Protein AF-A0A8S3JSH8-F1 (afdb_monomer_lite)

Foldseek 3Di:
DDPVPDDCVNPPVSPPPPPDPPPDPPDDDPQPDPPPCPSPPRDPPCVVPPDDDQDDDPPDDPQRVQVSVVHDPCPPPPDDPVPDPDDDDDDDPDDPVVVVVVPPDPDPDDPVVVPPD

Structure (mmCIF, N/CA/C/O backbone):
data_AF-A0A8S3JSH8-F1
#
_entry.id   AF-A0A8S3JSH8-F1
#
loop_
_atom_site.group_PDB
_atom_site.id
_atom_site.type_symbol
_atom_site.label_atom_id
_atom_site.label_alt_id
_atom_site.label_comp_id
_atom_site.label_asym_id
_atom_site.label_entity_id
_atom_site.label_seq_id
_atom_site.pdbx_PDB_ins_code
_atom_site.Cartn_x
_atom_site.Cartn_y
_atom_site.Cartn_z
_atom_site.occupancy
_atom_site.B_iso_or_equiv
_atom_site.auth_seq_id
_atom_site.auth_comp_id
_atom_site.auth_asym_id
_atom_site.auth_atom_id
_atom_site.pdbx_PDB_model_num
ATOM 1 N N . MET A 1 1 ? -57.786 31.743 30.524 1.00 48.78 1 MET A N 1
ATOM 2 C CA . MET A 1 1 ? -57.455 30.405 31.061 1.00 48.78 1 MET A CA 1
ATOM 3 C C . MET A 1 1 ? -56.139 30.516 31.815 1.00 48.78 1 MET A C 1
ATOM 5 O O . MET A 1 1 ? -55.139 30.847 31.194 1.00 48.78 1 MET A O 1
ATOM 9 N N . SER A 1 2 ? -56.147 30.373 33.142 1.00 53.53 2 SER A N 1
ATOM 10 C CA . SER A 1 2 ? -54.948 30.541 33.972 1.00 53.53 2 SER A CA 1
ATOM 11 C C . SER A 1 2 ? -54.160 29.232 34.059 1.00 53.53 2 SER A C 1
ATOM 13 O O . SER A 1 2 ? -54.701 28.182 34.389 1.00 53.53 2 SER A O 1
ATOM 15 N N . TYR A 1 3 ? -52.864 29.295 33.760 1.00 59.28 3 TYR A N 1
ATOM 16 C CA . TYR A 1 3 ? -51.952 28.145 33.798 1.00 59.28 3 TYR A CA 1
ATOM 17 C C . TYR A 1 3 ? -51.540 27.747 35.229 1.00 59.28 3 TYR A C 1
ATOM 19 O O . TYR A 1 3 ? -50.941 26.702 35.430 1.00 59.28 3 TYR A O 1
ATOM 27 N N . LEU A 1 4 ? -51.905 28.549 36.237 1.00 60.31 4 LEU A N 1
ATOM 28 C CA . LEU A 1 4 ? -51.461 28.403 37.630 1.00 60.31 4 LEU A CA 1
ATOM 29 C C . LEU A 1 4 ? -52.142 27.277 38.435 1.00 60.31 4 LEU A C 1
ATOM 31 O O . LEU A 1 4 ? -51.805 27.086 39.599 1.00 60.31 4 LEU A O 1
ATOM 35 N N . ARG A 1 5 ? -53.111 26.547 37.869 1.00 61.47 5 ARG A N 1
ATOM 36 C CA . ARG A 1 5 ? -53.793 25.424 38.550 1.00 61.47 5 ARG A CA 1
ATOM 37 C C . ARG A 1 5 ? -53.714 24.107 37.780 1.00 61.47 5 ARG A C 1
ATOM 39 O O . ARG A 1 5 ? -54.634 23.303 37.876 1.00 61.47 5 ARG A O 1
ATOM 46 N N . ARG A 1 6 ? -52.674 23.896 36.977 1.00 61.28 6 ARG A N 1
ATOM 47 C CA . ARG A 1 6 ? -52.460 22.582 36.360 1.00 61.28 6 ARG A CA 1
ATOM 48 C C . ARG A 1 6 ? -51.654 21.733 37.322 1.00 61.28 6 ARG A C 1
ATOM 50 O O . ARG A 1 6 ? -50.597 22.168 37.780 1.00 61.28 6 ARG A O 1
ATOM 57 N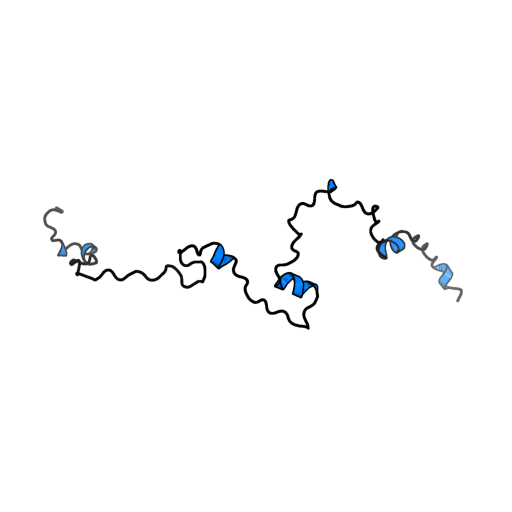 N . LYS A 1 7 ? -52.174 20.561 37.675 1.00 67.12 7 LYS A N 1
ATOM 58 C CA . LYS A 1 7 ? -51.358 19.566 38.363 1.00 67.12 7 LYS A CA 1
ATOM 59 C C . LYS A 1 7 ? -50.409 18.952 37.331 1.00 67.12 7 LYS A C 1
ATOM 61 O O . LYS A 1 7 ? -50.772 18.882 36.158 1.00 67.12 7 LYS A O 1
ATOM 66 N N . PRO A 1 8 ? -49.211 18.501 37.727 1.00 64.00 8 PRO A N 1
ATOM 67 C CA . PRO A 1 8 ? -48.273 17.865 36.800 1.00 64.00 8 PRO A CA 1
ATOM 68 C C . PRO A 1 8 ? -48.860 16.619 36.110 1.00 64.00 8 PRO A C 1
ATOM 70 O O . PRO A 1 8 ? -48.404 16.250 35.035 1.00 64.00 8 PRO A O 1
ATOM 73 N N . GLU A 1 9 ? -49.907 16.005 36.676 1.00 63.19 9 GLU A N 1
ATOM 74 C CA . GLU A 1 9 ? -50.654 14.912 36.038 1.00 63.19 9 GLU A CA 1
ATOM 75 C C . GLU A 1 9 ? -51.532 15.355 34.847 1.00 63.19 9 GLU A C 1
ATOM 77 O O . GLU A 1 9 ? -51.828 14.540 33.974 1.00 63.19 9 GLU A O 1
ATOM 82 N N . ASP A 1 10 ? -51.939 16.630 34.788 1.00 66.12 10 ASP A N 1
ATOM 83 C CA . ASP A 1 10 ? -52.793 17.187 33.722 1.00 66.12 10 ASP A CA 1
ATOM 84 C C . ASP A 1 10 ? -51.992 17.531 32.452 1.00 66.12 10 ASP A C 1
ATOM 86 O O . ASP A 1 10 ? -52.548 17.845 31.394 1.00 66.12 10 ASP A O 1
ATOM 90 N N . GLU A 1 11 ? -50.664 17.500 32.546 1.00 67.75 11 GLU A N 1
ATOM 91 C CA . GLU A 1 11 ? -49.758 17.745 31.439 1.00 67.75 11 GLU A CA 1
ATOM 92 C C . GLU A 1 11 ? -49.408 16.419 30.767 1.00 67.75 11 GLU A C 1
ATOM 94 O O . GLU A 1 11 ? -48.477 15.718 31.145 1.00 67.75 11 GLU A O 1
ATOM 99 N N . VAL A 1 12 ? -50.166 16.085 29.719 1.00 59.97 12 VAL A N 1
ATOM 100 C CA . VAL A 1 12 ? -50.016 14.851 28.919 1.00 59.97 12 VAL A CA 1
ATOM 101 C C . VAL A 1 12 ? -48.578 14.649 28.411 1.00 59.97 12 VAL A C 1
ATOM 103 O O . VAL A 1 12 ? -48.128 13.521 28.228 1.00 59.97 12 VAL A O 1
ATOM 106 N N . TRP A 1 13 ? -47.818 15.735 28.240 1.00 63.44 13 TRP A N 1
ATOM 107 C CA . TRP A 1 13 ? -46.412 15.693 27.837 1.00 63.44 13 TRP A CA 1
ATOM 108 C C . TRP A 1 13 ? -45.459 15.219 28.953 1.00 63.44 13 TRP A C 1
ATOM 110 O O . TRP A 1 13 ? -44.357 14.761 28.654 1.00 63.44 13 TRP A O 1
ATOM 120 N N . TYR A 1 14 ? -45.881 15.265 30.221 1.00 56.59 14 TYR A N 1
ATOM 121 C CA . TYR A 1 14 ? -45.099 14.845 31.391 1.00 56.59 14 TYR A CA 1
ATOM 122 C C . TYR A 1 14 ? -45.175 13.330 31.668 1.00 56.59 14 TYR A C 1
ATOM 124 O O . TYR A 1 14 ? -44.422 12.806 32.487 1.00 56.59 14 TYR A O 1
ATOM 132 N N . ILE A 1 15 ? -46.036 12.593 30.954 1.00 58.47 15 ILE A N 1
ATOM 133 C CA . ILE A 1 15 ? -46.301 11.160 31.192 1.00 58.47 15 ILE A CA 1
ATOM 134 C C . ILE A 1 15 ? -45.115 10.259 30.779 1.00 58.47 15 ILE A C 1
ATOM 136 O O . ILE A 1 15 ? -45.011 9.119 31.228 1.00 58.47 15 ILE A O 1
ATOM 140 N N . HIS A 1 16 ? -44.165 10.761 29.983 1.00 62.56 16 HIS A N 1
ATOM 141 C CA . HIS A 1 16 ? -43.030 9.964 29.494 1.00 62.56 16 HIS A CA 1
ATOM 142 C C . HIS A 1 16 ? -41.709 10.201 30.232 1.00 62.56 16 HIS A C 1
ATOM 144 O O . HIS A 1 16 ? -40.739 9.480 29.987 1.00 62.56 16 HIS A O 1
ATOM 150 N N . ALA A 1 17 ? -41.645 11.175 31.142 1.00 63.28 17 ALA A N 1
ATOM 151 C CA . ALA A 1 17 ? -40.453 11.369 31.951 1.00 63.28 17 ALA A CA 1
ATOM 152 C C . ALA A 1 17 ? -40.427 10.298 33.056 1.00 63.28 17 ALA A C 1
ATOM 154 O O . ALA A 1 17 ? -41.375 10.203 33.834 1.00 63.28 17 ALA A O 1
ATOM 155 N N . PRO A 1 18 ? -39.380 9.464 33.172 1.00 64.00 18 PRO A N 1
ATOM 156 C CA . PRO A 1 18 ? -39.298 8.511 34.269 1.00 64.00 18 PRO A CA 1
ATOM 157 C C . PRO A 1 18 ? -39.214 9.271 35.603 1.00 64.00 18 PRO A C 1
ATOM 159 O O . PRO A 1 18 ? -38.169 9.814 35.954 1.00 64.00 18 PRO A O 1
ATOM 162 N N . LEU A 1 19 ? -40.317 9.283 36.364 1.00 64.62 19 LEU A N 1
ATOM 163 C CA . LEU A 1 19 ? -40.457 9.994 37.649 1.00 64.62 19 LEU A CA 1
ATOM 164 C C . LEU A 1 19 ? -39.453 9.545 38.727 1.00 64.62 19 LEU A C 1
ATOM 166 O O . LEU A 1 19 ? -39.287 10.215 39.743 1.00 64.62 19 LEU A O 1
ATOM 170 N N . LYS A 1 20 ? -38.792 8.400 38.541 1.00 66.69 20 LYS A N 1
ATOM 171 C CA . LYS A 1 20 ? -37.815 7.859 39.484 1.00 66.69 20 LYS A CA 1
ATOM 172 C C . LYS A 1 20 ? -36.523 7.541 38.747 1.00 66.69 20 LYS A C 1
ATOM 174 O O . LYS A 1 20 ? -36.494 6.658 37.888 1.00 66.69 20 LYS A O 1
ATOM 179 N N . LYS A 1 21 ? -35.433 8.201 39.146 1.00 60.81 21 LYS A N 1
ATOM 180 C CA . LYS A 1 21 ? -34.076 7.702 38.902 1.00 60.81 21 LYS A CA 1
ATOM 181 C 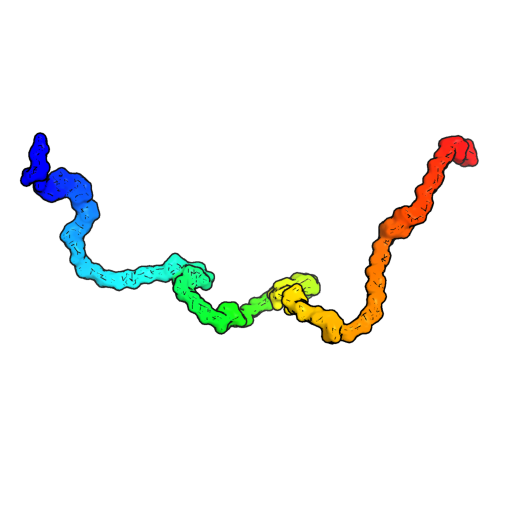C . LYS A 1 21 ? -33.911 6.453 39.766 1.00 60.81 21 LYS A C 1
ATOM 183 O O . LYS A 1 21 ? -33.468 6.535 40.905 1.00 60.81 21 LYS A O 1
ATOM 188 N N . GLY A 1 22 ? -34.385 5.309 39.274 1.00 61.56 22 GLY A N 1
ATOM 189 C CA . GLY A 1 22 ? -34.035 4.030 39.879 1.00 61.56 22 GLY A CA 1
ATOM 190 C C . GLY A 1 22 ? -32.515 3.944 39.938 1.00 61.56 22 GLY A C 1
ATOM 191 O O . GLY A 1 22 ? -31.856 4.376 38.991 1.00 61.56 22 GLY A O 1
ATOM 192 N N . ASN A 1 23 ? -31.979 3.432 41.045 1.00 63.75 23 ASN A N 1
ATOM 193 C CA . ASN A 1 23 ? -30.575 3.062 41.195 1.00 63.75 23 ASN A CA 1
ATOM 194 C C . ASN A 1 23 ? -30.259 1.927 40.205 1.00 63.75 23 ASN A C 1
ATOM 196 O O . ASN A 1 23 ? -30.194 0.758 40.569 1.00 63.75 23 ASN A O 1
ATOM 200 N N . ARG A 1 24 ? -30.240 2.255 38.913 1.00 64.56 24 ARG A N 1
ATOM 201 C CA . ARG A 1 24 ? -29.818 1.364 37.847 1.00 64.56 24 ARG A CA 1
ATOM 202 C C . ARG A 1 24 ? -28.311 1.453 37.854 1.00 64.56 24 ARG A C 1
ATOM 204 O O . ARG A 1 24 ? -27.766 2.536 37.640 1.00 64.56 24 ARG A O 1
ATOM 211 N N . GLU A 1 25 ? -27.673 0.329 38.144 1.00 72.38 25 GLU A N 1
ATOM 212 C CA . GLU A 1 25 ? -26.236 0.196 37.965 1.00 72.38 25 GLU A CA 1
ATOM 213 C C . GLU A 1 25 ? -25.876 0.702 36.567 1.00 72.38 25 GLU A C 1
ATOM 215 O O . GLU A 1 25 ? -26.602 0.457 35.597 1.00 72.38 25 GLU A O 1
ATOM 220 N N . LEU A 1 26 ? -24.804 1.490 36.488 1.00 69.19 26 LEU A N 1
ATOM 221 C CA . LEU A 1 26 ? -24.299 2.018 35.231 1.00 69.19 26 LEU A CA 1
ATOM 222 C C . LEU A 1 26 ? -23.859 0.832 34.375 1.00 69.19 26 LEU A C 1
ATOM 224 O O . LEU A 1 26 ? -22.739 0.345 34.496 1.00 69.19 26 LEU A O 1
ATOM 228 N N . VAL A 1 27 ? -24.767 0.345 33.532 1.00 75.06 27 VAL A N 1
ATOM 229 C CA . VAL A 1 27 ? -24.451 -0.671 32.536 1.00 75.06 27 VAL A CA 1
ATOM 230 C C . VAL A 1 27 ? -23.439 -0.039 31.593 1.00 75.06 27 VAL A C 1
ATOM 232 O O . VAL A 1 27 ? -23.739 0.951 30.923 1.00 75.06 27 VAL A O 1
ATOM 235 N N . THR A 1 28 ? -22.221 -0.579 31.580 1.00 76.69 28 THR A N 1
ATOM 236 C CA . THR A 1 28 ? -21.192 -0.171 30.627 1.00 76.69 28 THR A CA 1
ATOM 237 C C . THR A 1 28 ? -21.763 -0.317 29.223 1.00 76.69 28 THR A C 1
ATOM 239 O O . THR A 1 28 ? -22.234 -1.392 28.848 1.00 76.69 28 THR A O 1
ATOM 242 N N . ALA A 1 29 ? -21.781 0.782 28.467 1.00 73.00 29 ALA A N 1
ATOM 243 C CA . ALA A 1 29 ? -22.269 0.756 27.099 1.00 73.00 29 ALA A CA 1
ATOM 244 C C . ALA A 1 29 ? -21.426 -0.237 26.278 1.00 73.00 29 ALA A C 1
ATOM 246 O O . ALA A 1 29 ? -20.204 -0.289 26.464 1.00 73.00 29 ALA A O 1
ATOM 247 N N . PRO A 1 30 ? -22.046 -1.032 25.387 1.00 74.69 30 PRO A N 1
ATOM 248 C CA . PRO A 1 30 ? -21.289 -1.882 24.484 1.00 74.69 30 PRO A CA 1
ATOM 249 C C . PRO A 1 30 ? -20.361 -1.025 23.608 1.00 74.69 30 PRO A C 1
ATOM 251 O O . PRO A 1 30 ? -20.636 0.162 23.396 1.00 74.69 30 PRO A O 1
ATOM 254 N N . PRO A 1 31 ? -19.267 -1.607 23.087 1.00 72.50 31 PRO A N 1
ATOM 255 C CA . PRO A 1 31 ? -18.378 -0.901 22.178 1.00 72.50 31 PRO A CA 1
ATOM 256 C C . PRO A 1 31 ? -19.167 -0.327 20.991 1.00 72.50 31 PRO A C 1
ATOM 258 O O . PRO A 1 31 ? -20.110 -0.965 20.514 1.00 72.50 31 PRO A O 1
ATOM 261 N N . PRO A 1 32 ? -18.786 0.864 20.495 1.00 76.25 32 PRO A N 1
ATOM 262 C CA . PRO A 1 32 ? -19.547 1.584 19.476 1.00 76.25 32 PRO A CA 1
ATOM 263 C C . PRO A 1 32 ? -19.654 0.813 18.154 1.00 76.25 32 PRO A C 1
ATOM 265 O O . PRO A 1 32 ? -20.581 1.056 17.384 1.00 76.25 32 PRO A O 1
ATOM 268 N N . SER A 1 33 ? -18.743 -0.131 17.887 1.00 80.56 33 SER A N 1
ATOM 269 C CA . SER A 1 33 ? -18.882 -1.072 16.777 1.00 80.56 33 SER A CA 1
ATOM 270 C C . SER A 1 33 ? -18.241 -2.434 17.072 1.00 80.56 33 SER A C 1
ATOM 272 O O . SER A 1 33 ? -17.298 -2.547 17.854 1.00 80.56 33 SER A O 1
ATOM 274 N N . GLN A 1 34 ? -18.767 -3.475 16.418 1.00 80.31 34 GLN A N 1
ATOM 275 C CA . GLN A 1 34 ? -18.169 -4.817 16.346 1.00 80.31 34 GLN A CA 1
ATOM 276 C C . GLN A 1 34 ? -17.251 -4.981 15.123 1.00 80.31 34 GLN A C 1
ATOM 278 O O . GLN A 1 34 ? -16.707 -6.061 14.901 1.00 80.31 34 GLN A O 1
ATOM 283 N N . ILE A 1 35 ? -17.108 -3.935 14.302 1.00 72.62 35 ILE A N 1
ATOM 284 C CA . ILE A 1 35 ? -16.242 -3.960 13.126 1.00 72.62 35 ILE A CA 1
ATOM 285 C C . ILE A 1 35 ? -14.799 -3.871 13.638 1.00 72.62 35 ILE A C 1
ATOM 287 O O . ILE A 1 35 ? -14.476 -2.913 14.350 1.00 72.62 35 ILE A O 1
ATOM 291 N N . PRO A 1 36 ? -13.927 -4.841 13.302 1.00 66.88 36 PRO A N 1
ATOM 292 C CA . PRO A 1 36 ? -12.513 -4.749 13.640 1.00 66.88 36 PRO A CA 1
ATOM 293 C C . PRO A 1 36 ? -11.959 -3.392 13.185 1.00 66.88 36 PRO A C 1
ATOM 295 O O . PRO A 1 36 ? -12.268 -2.959 12.074 1.00 66.88 36 PRO A O 1
ATOM 298 N N . TYR A 1 37 ? -11.158 -2.732 14.024 1.00 66.69 37 TYR A N 1
ATOM 299 C CA . TYR A 1 37 ? -10.519 -1.434 13.743 1.00 66.69 37 TYR A CA 1
ATOM 300 C C . TYR A 1 37 ? -11.442 -0.193 13.739 1.00 66.69 37 TYR A C 1
ATOM 302 O O . TYR A 1 37 ? -10.974 0.906 13.451 1.00 66.69 37 TYR A O 1
ATOM 310 N N . LEU A 1 38 ? -12.737 -0.326 14.062 1.00 67.88 38 LEU A N 1
ATOM 311 C CA . LEU A 1 38 ? -13.703 0.793 14.094 1.00 67.88 38 LEU A CA 1
ATOM 312 C C . LEU A 1 38 ? -14.388 0.948 15.467 1.00 67.88 38 LEU A C 1
ATOM 314 O O . LEU A 1 38 ? -15.414 1.612 15.611 1.00 67.88 38 LEU A O 1
ATOM 318 N N . ASN A 1 39 ? -13.869 0.294 16.500 1.00 68.19 39 ASN A N 1
ATOM 319 C CA . ASN A 1 39 ? -14.441 0.242 17.850 1.00 68.19 39 ASN A CA 1
ATOM 320 C C . ASN A 1 39 ? -14.070 1.454 18.732 1.00 68.19 39 ASN A C 1
ATOM 322 O O . ASN A 1 39 ? -14.362 1.445 19.925 1.00 68.19 39 ASN A O 1
ATOM 326 N N . GLY A 1 40 ? -13.463 2.507 18.172 1.00 62.72 40 GLY A N 1
ATOM 327 C CA . GLY A 1 40 ? -13.144 3.751 18.891 1.00 62.72 40 GLY A CA 1
ATOM 328 C C . GLY A 1 40 ? -11.967 3.648 19.870 1.00 62.72 40 GLY A C 1
ATOM 329 O O . GLY A 1 40 ? -11.571 4.654 20.452 1.00 62.72 40 GLY A O 1
ATOM 330 N N . VAL A 1 41 ? -11.387 2.457 20.015 1.00 67.12 41 VAL A N 1
ATOM 331 C CA . VAL A 1 41 ? -10.059 2.246 20.586 1.00 67.12 41 VAL A CA 1
ATOM 332 C C . VAL A 1 41 ? -9.124 2.230 19.388 1.00 67.12 41 VAL A C 1
ATOM 334 O O . VAL A 1 41 ? -9.193 1.317 18.571 1.00 67.12 41 VAL A O 1
ATOM 337 N N . PHE A 1 42 ? -8.341 3.290 19.207 1.00 60.56 42 PHE A N 1
ATOM 338 C CA . PHE A 1 42 ? -7.298 3.277 18.189 1.00 60.56 42 PHE A CA 1
ATOM 339 C C . PHE A 1 42 ? -6.310 2.180 18.581 1.00 60.56 42 PHE A C 1
ATOM 341 O O . PHE A 1 42 ? -5.639 2.299 19.603 1.00 60.56 42 PHE A O 1
ATOM 348 N N . ASP A 1 43 ? -6.295 1.087 17.822 1.00 63.97 43 ASP A N 1
ATOM 349 C CA . ASP A 1 43 ? -5.279 0.055 17.972 1.00 63.97 43 ASP A CA 1
ATOM 350 C C . ASP A 1 43 ? -3.903 0.699 17.754 1.00 63.97 43 ASP A C 1
ATOM 352 O O . ASP A 1 43 ? -3.725 1.489 16.823 1.00 63.97 43 ASP A O 1
ATOM 356 N N . ASP A 1 44 ? -2.933 0.371 18.609 1.00 72.56 44 ASP A N 1
ATOM 357 C CA . ASP A 1 44 ? -1.565 0.866 18.462 1.00 72.56 44 ASP A CA 1
ATOM 358 C C . ASP A 1 44 ? -1.031 0.560 17.049 1.00 72.56 44 ASP A C 1
ATOM 360 O O . ASP A 1 44 ? -1.298 -0.506 16.486 1.00 72.56 44 ASP A O 1
ATOM 364 N N . GLU A 1 45 ? -0.212 1.455 16.485 1.00 68.44 45 GLU A N 1
ATOM 365 C CA . GLU A 1 45 ? 0.436 1.291 15.167 1.00 68.44 45 GLU A CA 1
ATOM 366 C C . GLU A 1 45 ? 1.119 -0.084 15.011 1.00 68.44 45 GLU A C 1
ATOM 368 O O . GLU A 1 45 ? 1.156 -0.670 13.927 1.00 68.44 45 GLU A O 1
ATOM 373 N N . ALA A 1 46 ? 1.626 -0.645 16.112 1.00 70.38 46 ALA A N 1
ATOM 374 C CA . ALA A 1 46 ? 2.230 -1.974 16.156 1.00 70.38 46 ALA A CA 1
ATOM 375 C C . ALA A 1 46 ? 1.235 -3.113 15.859 1.00 70.38 46 ALA A C 1
ATOM 377 O O . ALA A 1 46 ? 1.625 -4.132 15.291 1.00 70.38 46 ALA A O 1
ATOM 378 N N . THR A 1 47 ? -0.036 -2.949 16.223 1.00 71.56 47 THR A N 1
ATOM 379 C CA . THR A 1 47 ? -1.125 -3.909 15.992 1.00 71.56 47 THR A CA 1
ATOM 380 C C . THR A 1 47 ? -1.631 -3.834 14.551 1.00 71.56 47 THR A C 1
ATOM 382 O O . THR A 1 47 ? -1.911 -4.864 13.935 1.00 71.56 47 THR A O 1
ATOM 385 N N . ILE A 1 48 ? -1.689 -2.628 13.979 1.00 68.62 48 ILE A N 1
ATOM 386 C CA . ILE A 1 48 ? -2.115 -2.397 12.588 1.00 68.62 48 ILE A CA 1
ATOM 387 C C . ILE A 1 48 ? -1.094 -2.975 11.600 1.00 68.62 48 ILE A C 1
ATOM 389 O O . ILE A 1 48 ? -1.470 -3.617 10.618 1.00 68.62 48 ILE A O 1
ATOM 393 N N . ASN A 1 49 ? 0.197 -2.800 11.888 1.00 70.38 49 ASN A N 1
ATOM 394 C CA . ASN A 1 49 ? 1.293 -3.238 11.023 1.00 70.38 49 ASN A CA 1
ATOM 395 C C . ASN A 1 49 ? 1.694 -4.711 11.217 1.00 70.38 49 ASN A C 1
ATOM 397 O O . ASN A 1 49 ? 2.729 -5.139 10.699 1.00 70.38 49 ASN A O 1
ATOM 401 N N . GLN A 1 50 ? 0.909 -5.511 11.950 1.00 75.75 50 GLN A N 1
ATOM 402 C CA . GLN A 1 50 ? 1.234 -6.926 12.110 1.00 75.75 50 GLN A CA 1
ATOM 403 C C . GLN A 1 50 ? 1.147 -7.665 10.767 1.00 75.75 50 GLN A C 1
ATOM 405 O O . GLN A 1 50 ? 0.140 -7.550 10.057 1.00 75.75 50 GLN A O 1
ATOM 410 N N . PRO A 1 51 ? 2.173 -8.460 10.411 1.00 69.19 51 PRO A N 1
ATOM 411 C CA . PRO A 1 51 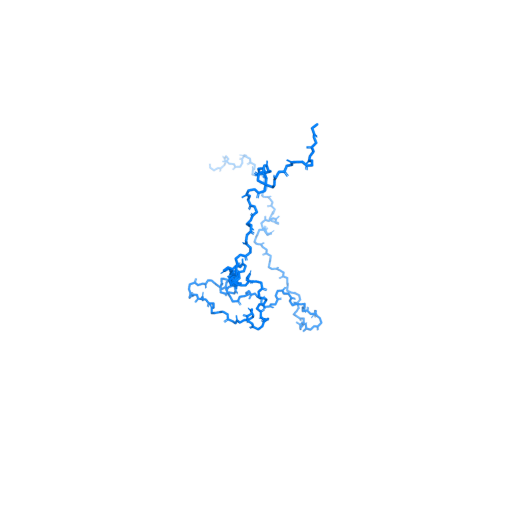? 2.170 -9.216 9.171 1.00 69.19 51 PRO A CA 1
ATOM 412 C C . PRO A 1 51 ? 1.047 -10.255 9.209 1.00 69.19 51 PRO A C 1
ATOM 414 O O . PRO A 1 51 ? 1.103 -11.240 9.945 1.00 69.19 51 PRO A O 1
ATOM 417 N N . LYS A 1 52 ? 0.006 -10.036 8.402 1.00 74.69 52 LYS A N 1
ATOM 418 C CA . LYS A 1 52 ? -1.068 -11.014 8.208 1.00 74.69 52 LYS A CA 1
ATOM 419 C C . LYS A 1 52 ? -0.597 -12.094 7.233 1.00 74.69 52 LYS A C 1
ATOM 421 O O . LYS A 1 52 ? 0.014 -11.759 6.216 1.00 74.69 52 LYS A O 1
ATOM 426 N N . PRO A 1 53 ? -0.886 -13.380 7.494 1.00 80.56 53 PRO A N 1
ATOM 427 C CA . PRO A 1 53 ? -0.543 -14.441 6.561 1.00 80.56 53 PRO A CA 1
ATOM 428 C C . PRO A 1 53 ? -1.312 -14.238 5.251 1.00 80.56 53 PRO A C 1
ATOM 430 O O . PRO A 1 53 ? -2.542 -14.275 5.208 1.00 80.56 53 PRO A O 1
ATOM 433 N N . VAL A 1 54 ? -0.569 -14.003 4.174 1.00 82.69 54 VAL A N 1
ATOM 434 C CA . VAL A 1 54 ? -1.108 -13.865 2.824 1.00 82.69 54 VAL A CA 1
ATOM 435 C C . VAL A 1 54 ? -1.124 -15.241 2.164 1.00 82.69 54 VAL A C 1
ATOM 437 O O . VAL A 1 54 ? -0.081 -15.868 1.990 1.00 82.69 54 VAL A O 1
ATOM 440 N N . TYR A 1 55 ? -2.301 -15.706 1.748 1.00 88.31 55 TYR A N 1
ATOM 441 C CA . TYR A 1 55 ? -2.435 -16.977 1.032 1.00 88.31 55 TYR A CA 1
ATOM 442 C C . TYR A 1 55 ? -2.089 -16.822 -0.454 1.00 88.31 55 TYR A C 1
ATOM 444 O O . TYR A 1 55 ? -2.915 -16.420 -1.285 1.00 88.31 55 TYR A O 1
ATOM 452 N N . VAL A 1 56 ? -0.855 -17.182 -0.792 1.00 89.12 56 VAL A N 1
ATOM 453 C CA . VAL A 1 56 ? -0.364 -17.295 -2.167 1.00 89.12 56 VAL A CA 1
ATOM 454 C C . VAL A 1 56 ? -0.535 -18.736 -2.648 1.00 89.12 56 VAL A C 1
ATOM 456 O O . VAL A 1 56 ? -0.154 -19.673 -1.953 1.00 89.12 56 VAL A O 1
ATOM 459 N N . ARG A 1 57 ? -1.126 -18.915 -3.831 1.00 93.44 57 ARG A N 1
ATOM 460 C CA . ARG A 1 57 ? -1.295 -20.224 -4.478 1.00 93.44 57 ARG A CA 1
ATOM 461 C C . ARG A 1 57 ? -0.253 -20.397 -5.577 1.00 93.44 57 ARG A C 1
ATOM 463 O O . ARG A 1 57 ? 0.175 -19.422 -6.186 1.00 93.44 57 ARG A O 1
ATOM 470 N N . GLU A 1 58 ? 0.094 -21.641 -5.888 1.00 92.44 58 GLU A N 1
ATOM 471 C CA . GLU A 1 58 ? 1.009 -21.961 -6.996 1.00 92.44 58 GLU A CA 1
ATOM 472 C C . GLU A 1 58 ? 0.432 -21.568 -8.364 1.00 92.44 58 GLU A C 1
ATOM 474 O O . GLU A 1 58 ? 1.167 -21.184 -9.267 1.00 92.44 58 GLU A O 1
ATOM 479 N N . THR A 1 59 ? -0.897 -21.576 -8.495 1.00 96.56 59 THR A N 1
ATOM 480 C CA . THR A 1 59 ? -1.616 -21.134 -9.698 1.00 96.56 59 THR A CA 1
ATOM 481 C C . THR A 1 59 ? -1.645 -19.613 -9.872 1.00 96.56 59 THR A C 1
ATOM 483 O O . THR A 1 59 ? -2.191 -19.125 -10.860 1.00 96.56 59 THR A O 1
ATOM 486 N N . ASP A 1 60 ? -1.146 -18.841 -8.902 1.00 93.31 60 ASP A N 1
ATOM 487 C CA . ASP A 1 60 ? -1.147 -17.385 -9.001 1.00 93.31 60 ASP A CA 1
ATOM 488 C C . ASP A 1 60 ? -0.129 -16.927 -10.051 1.00 93.31 60 ASP A C 1
ATOM 490 O O . ASP A 1 60 ? 1.062 -17.266 -10.005 1.00 93.31 60 ASP A O 1
ATOM 494 N N . SER A 1 61 ? -0.587 -16.069 -10.961 1.00 93.94 61 SER A N 1
ATOM 495 C CA . SER A 1 61 ? 0.309 -15.357 -11.867 1.00 93.94 61 SER A CA 1
ATOM 496 C C . SER A 1 61 ? 1.277 -14.464 -11.085 1.00 93.94 61 SER A C 1
ATOM 498 O O . SER A 1 61 ? 0.995 -14.045 -9.958 1.00 93.94 61 SER A O 1
ATOM 500 N N . ASP A 1 62 ? 2.417 -14.125 -11.694 1.00 90.12 62 ASP A N 1
ATOM 501 C CA . ASP A 1 62 ? 3.422 -13.251 -11.070 1.00 90.12 62 ASP A CA 1
ATOM 502 C C . ASP A 1 62 ? 2.830 -11.919 -10.599 1.00 90.12 62 ASP A C 1
ATOM 504 O O . ASP A 1 62 ? 3.202 -11.397 -9.546 1.00 90.12 62 ASP A O 1
ATOM 508 N N . TYR A 1 63 ? 1.873 -11.390 -11.361 1.00 88.19 63 TYR A N 1
ATOM 509 C CA . TYR A 1 63 ? 1.137 -10.185 -11.006 1.00 88.19 63 TYR A CA 1
ATOM 510 C C . TYR A 1 63 ? 0.303 -10.376 -9.731 1.00 88.19 63 TYR A C 1
ATOM 512 O O . TYR A 1 63 ? 0.453 -9.608 -8.781 1.00 88.19 63 TYR A O 1
ATOM 520 N N . ILE A 1 64 ? -0.519 -11.431 -9.667 1.00 90.69 64 ILE A N 1
ATOM 521 C CA . ILE A 1 64 ? -1.387 -11.712 -8.512 1.00 90.69 64 ILE A CA 1
ATOM 522 C C . ILE A 1 64 ? -0.553 -11.936 -7.251 1.00 90.69 64 ILE A C 1
ATOM 524 O O . ILE A 1 64 ? -0.886 -11.407 -6.190 1.00 90.69 64 ILE A O 1
ATOM 528 N N . ARG A 1 65 ? 0.563 -12.663 -7.373 1.00 91.00 65 ARG A N 1
ATOM 529 C CA . ARG A 1 65 ? 1.509 -12.887 -6.274 1.00 91.00 65 ARG A CA 1
ATOM 530 C C . ARG A 1 65 ? 2.015 -11.577 -5.681 1.00 91.00 65 ARG A C 1
ATOM 532 O O . ARG A 1 65 ? 1.970 -11.399 -4.466 1.00 91.00 65 ARG A O 1
ATOM 539 N N . ARG A 1 66 ? 2.450 -10.645 -6.536 1.00 85.50 66 ARG A N 1
ATOM 540 C CA . ARG A 1 66 ? 2.920 -9.321 -6.101 1.00 85.50 66 ARG A CA 1
ATOM 541 C C . ARG A 1 66 ? 1.812 -8.544 -5.409 1.00 85.50 66 ARG A C 1
ATOM 543 O O . ARG A 1 66 ? 2.032 -8.051 -4.314 1.00 85.50 66 ARG A O 1
ATOM 550 N N . CYS A 1 67 ? 0.621 -8.474 -5.997 1.00 85.69 67 CYS A N 1
ATOM 551 C CA . CYS A 1 67 ? -0.509 -7.758 -5.401 1.00 85.69 67 CYS A CA 1
ATOM 552 C C . CYS A 1 67 ? -0.885 -8.303 -4.017 1.00 85.69 67 CYS A C 1
ATOM 554 O O . CYS A 1 67 ? -1.081 -7.524 -3.088 1.00 85.69 67 CYS A O 1
ATOM 556 N N . LYS A 1 68 ? -0.922 -9.631 -3.861 1.00 89.25 68 LYS A N 1
ATOM 557 C CA . LYS A 1 68 ? -1.193 -10.297 -2.581 1.00 89.25 68 LYS A CA 1
ATOM 558 C C . LYS A 1 68 ? -0.169 -9.934 -1.501 1.00 89.25 68 LYS A C 1
ATOM 560 O O . LYS A 1 68 ? -0.549 -9.729 -0.355 1.00 89.25 68 LYS A O 1
ATOM 565 N N . LEU A 1 69 ? 1.105 -9.820 -1.869 1.00 85.38 69 LEU A N 1
ATOM 566 C CA . LEU A 1 69 ? 2.206 -9.481 -0.959 1.00 85.38 69 LEU A CA 1
ATOM 567 C C . LEU A 1 69 ? 2.355 -7.970 -0.686 1.00 85.38 69 LEU A C 1
ATOM 569 O O . LEU A 1 69 ? 3.367 -7.558 -0.129 1.00 85.38 69 LEU A O 1
ATOM 573 N N . GLY A 1 70 ? 1.379 -7.136 -1.062 1.00 80.19 70 GLY A N 1
ATOM 574 C CA . GLY A 1 70 ? 1.445 -5.681 -0.854 1.00 80.19 70 GLY A CA 1
ATOM 575 C C . GLY A 1 70 ? 1.989 -4.890 -2.049 1.00 80.19 70 GLY A C 1
ATOM 576 O O . GLY A 1 70 ? 2.306 -3.711 -1.926 1.00 80.19 70 GLY A O 1
ATOM 577 N N . GLY A 1 71 ? 2.065 -5.506 -3.227 1.00 81.06 71 GLY A N 1
ATOM 578 C CA . GLY A 1 71 ? 2.435 -4.848 -4.477 1.00 81.06 71 GLY A CA 1
ATOM 579 C C . GLY A 1 71 ? 3.944 -4.694 -4.675 1.00 81.06 71 GLY A C 1
ATOM 580 O O . GLY A 1 71 ? 4.749 -5.482 -4.186 1.00 81.06 71 GLY A O 1
ATOM 581 N N . SER A 1 72 ? 4.334 -3.699 -5.477 1.00 74.25 72 SER A N 1
ATOM 582 C CA . SER A 1 72 ? 5.744 -3.356 -5.692 1.00 74.25 72 SER A CA 1
ATOM 583 C C . SER A 1 72 ? 6.190 -2.350 -4.634 1.00 74.25 72 SER A C 1
ATOM 585 O O . SER A 1 72 ? 5.682 -1.230 -4.597 1.00 74.25 72 SER A O 1
ATOM 587 N N . SER A 1 73 ? 7.179 -2.726 -3.820 1.00 68.00 73 SER A N 1
ATOM 588 C CA . SER A 1 73 ? 7.729 -1.901 -2.732 1.00 68.00 73 SER A CA 1
ATOM 589 C C . SER A 1 73 ? 8.278 -0.545 -3.188 1.00 68.00 73 SER A C 1
ATOM 591 O O . SER A 1 73 ? 8.449 0.358 -2.378 1.00 68.00 73 SER A O 1
ATOM 593 N N . ASN A 1 74 ? 8.555 -0.389 -4.485 1.00 67.69 74 ASN A N 1
ATOM 594 C CA . ASN A 1 74 ? 9.257 0.769 -5.036 1.00 67.69 74 ASN A CA 1
ATOM 595 C C . ASN A 1 74 ? 8.338 1.724 -5.816 1.00 67.69 74 ASN A C 1
ATOM 597 O O . ASN A 1 74 ? 8.839 2.592 -6.522 1.00 67.69 74 ASN A O 1
ATOM 601 N N . LEU A 1 75 ? 7.010 1.566 -5.738 1.00 64.81 75 LEU A N 1
ATOM 602 C CA . LEU A 1 75 ? 6.062 2.418 -6.477 1.00 64.81 75 LEU A CA 1
ATOM 603 C C . LEU A 1 75 ? 6.055 3.879 -5.999 1.00 64.81 75 LEU A C 1
ATOM 605 O O . LEU A 1 75 ? 5.842 4.773 -6.810 1.00 64.81 75 LEU A O 1
ATOM 609 N N . LEU A 1 76 ? 6.305 4.115 -4.706 1.00 64.88 76 LEU A N 1
ATOM 610 C CA . LEU A 1 76 ? 6.316 5.451 -4.087 1.00 64.88 76 LEU A CA 1
ATOM 611 C C . LEU A 1 76 ? 7.714 5.902 -3.645 1.00 64.88 76 LEU A C 1
ATOM 613 O O . LEU A 1 76 ? 7.858 6.934 -2.994 1.00 64.88 76 LEU A O 1
ATOM 617 N N . VAL A 1 77 ? 8.755 5.135 -3.975 1.00 74.69 77 VAL A N 1
ATOM 618 C CA . VAL A 1 77 ? 10.126 5.497 -3.612 1.00 74.69 77 VAL A CA 1
ATOM 619 C C . VAL A 1 77 ? 10.663 6.444 -4.677 1.00 74.69 77 VAL A C 1
ATOM 621 O O . VAL A 1 77 ? 10.845 6.053 -5.831 1.00 74.69 77 VAL A O 1
ATOM 624 N N . HIS A 1 78 ? 10.933 7.690 -4.289 1.00 73.44 78 HIS A N 1
ATOM 625 C CA . HIS A 1 78 ? 11.677 8.617 -5.132 1.00 73.44 78 HIS A CA 1
ATOM 626 C C . HIS A 1 78 ? 13.117 8.113 -5.253 1.00 73.44 78 HIS A C 1
ATOM 628 O O . HIS A 1 78 ? 13.901 8.189 -4.308 1.00 73.44 78 HIS A O 1
ATOM 634 N N . ILE A 1 79 ? 13.449 7.533 -6.404 1.00 73.00 79 ILE A N 1
ATOM 635 C CA . ILE A 1 79 ? 14.819 7.129 -6.712 1.00 73.00 79 ILE A CA 1
ATOM 636 C C . ILE A 1 79 ? 15.487 8.322 -7.380 1.00 73.00 79 ILE A C 1
ATOM 638 O O . ILE A 1 79 ? 15.211 8.603 -8.549 1.00 73.00 79 ILE A O 1
ATOM 642 N N . ASP A 1 80 ? 16.374 8.997 -6.650 1.00 77.44 80 ASP A N 1
ATOM 643 C CA . ASP A 1 80 ? 17.148 10.100 -7.206 1.00 77.44 80 ASP A CA 1
ATOM 644 C C . ASP A 1 80 ? 17.930 9.607 -8.430 1.00 77.44 80 ASP A C 1
ATOM 646 O O . ASP A 1 80 ? 18.713 8.652 -8.316 1.00 77.44 80 ASP A O 1
ATOM 650 N N . PRO A 1 81 ? 17.784 10.247 -9.602 1.00 67.25 81 PRO A N 1
ATOM 651 C CA . PRO A 1 81 ? 18.460 9.811 -10.821 1.00 67.25 81 PRO A CA 1
ATOM 652 C C . PRO A 1 81 ? 19.991 9.816 -10.681 1.00 67.25 81 PRO A C 1
ATOM 654 O O . PRO A 1 81 ? 20.657 9.055 -11.374 1.00 67.25 81 PRO A O 1
A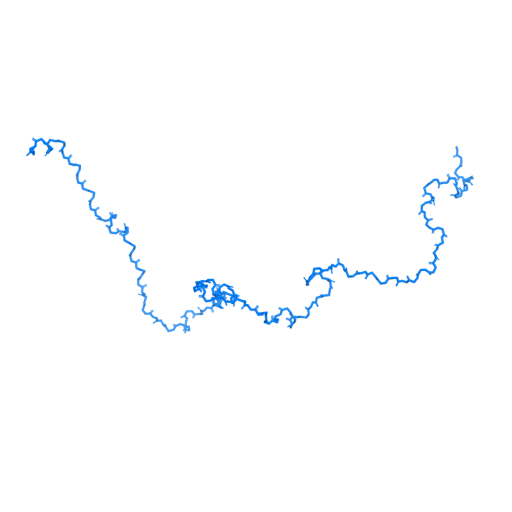TOM 657 N N . ALA A 1 82 ? 20.541 10.589 -9.735 1.00 68.56 82 ALA A N 1
ATOM 658 C CA . ALA A 1 82 ? 21.964 10.616 -9.395 1.00 68.56 82 ALA A CA 1
ATOM 659 C C . ALA A 1 82 ? 22.484 9.318 -8.739 1.00 68.56 82 ALA A C 1
ATOM 661 O O . ALA A 1 82 ? 23.668 9.009 -8.845 1.00 68.56 82 ALA A O 1
ATOM 662 N N . THR A 1 83 ? 21.621 8.543 -8.071 1.00 67.62 83 THR A N 1
ATOM 663 C CA . THR A 1 83 ? 22.000 7.271 -7.415 1.00 67.62 83 THR A CA 1
ATOM 664 C C . THR A 1 83 ? 21.851 6.059 -8.333 1.00 67.62 83 THR A C 1
ATOM 666 O O . THR A 1 83 ? 22.407 4.987 -8.075 1.00 67.62 83 THR A O 1
ATOM 669 N N . ARG A 1 84 ? 21.125 6.215 -9.445 1.00 65.94 84 ARG A N 1
ATOM 670 C CA . ARG A 1 84 ? 20.983 5.175 -10.460 1.00 65.94 84 ARG A CA 1
ATOM 671 C C . ARG A 1 84 ? 22.260 5.155 -11.295 1.00 65.94 84 ARG A C 1
ATOM 673 O O . ARG A 1 84 ? 22.528 6.096 -12.031 1.00 65.94 84 ARG A O 1
ATOM 680 N N . LYS A 1 85 ? 23.035 4.064 -11.224 1.00 67.88 85 LYS A N 1
ATOM 681 C CA . LYS A 1 85 ? 24.084 3.782 -12.219 1.00 67.88 85 LYS A CA 1
ATOM 682 C C . LYS A 1 85 ? 23.421 3.876 -13.593 1.00 67.88 85 LYS A C 1
ATOM 684 O O . LYS A 1 85 ? 22.548 3.058 -13.890 1.00 67.88 85 LYS A O 1
ATOM 689 N N . SER A 1 86 ? 23.740 4.909 -14.370 1.00 61.16 86 SER A N 1
ATOM 690 C CA . SER A 1 86 ? 23.061 5.165 -15.634 1.00 61.16 86 SER A CA 1
ATOM 691 C C . SER A 1 86 ? 23.335 3.995 -16.570 1.00 61.16 86 SER A C 1
ATOM 693 O O . SER A 1 86 ? 24.450 3.828 -17.061 1.00 61.16 86 SER A O 1
ATOM 695 N N . LYS A 1 87 ? 22.322 3.160 -16.806 1.00 72.31 87 LYS A N 1
ATOM 696 C CA . LYS A 1 87 ? 22.285 2.386 -18.041 1.00 72.31 87 LYS A CA 1
ATOM 697 C C . LYS A 1 87 ? 22.192 3.391 -19.177 1.00 72.31 87 LYS A C 1
ATOM 699 O O . LYS A 1 87 ? 21.461 4.376 -19.056 1.00 72.31 87 LYS A O 1
ATOM 704 N N . GLU A 1 88 ? 22.928 3.136 -20.250 1.00 80.31 88 GLU A N 1
ATOM 705 C CA . 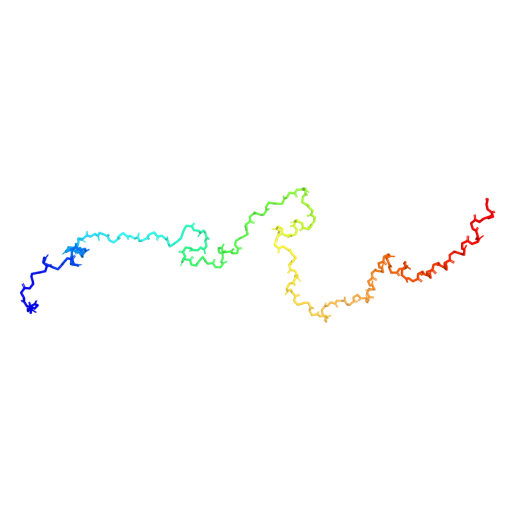GLU A 1 88 ? 22.719 3.855 -21.500 1.00 80.31 88 GLU A CA 1
ATOM 706 C C . GLU A 1 88 ? 21.219 3.841 -21.838 1.00 80.31 88 GLU A C 1
ATOM 708 O O . GLU A 1 88 ? 20.545 2.834 -21.577 1.00 80.31 88 GLU A O 1
ATOM 713 N N . PRO A 1 89 ? 20.664 4.964 -22.322 1.00 77.62 89 PRO A N 1
ATOM 714 C CA . PRO A 1 89 ? 19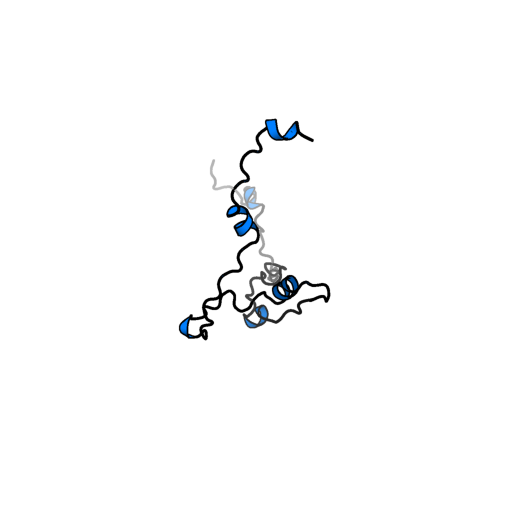.245 5.062 -22.617 1.00 77.62 89 PRO A CA 1
ATOM 715 C C . PRO A 1 89 ? 18.849 3.966 -23.610 1.00 77.62 89 PRO A C 1
ATOM 717 O O . PRO A 1 89 ? 19.296 3.950 -24.753 1.00 77.62 89 PRO A O 1
ATOM 720 N N . VAL A 1 90 ? 18.015 3.030 -23.153 1.00 81.44 90 VAL A N 1
ATOM 721 C CA . VAL A 1 90 ? 17.489 1.948 -23.989 1.00 81.44 90 VAL A CA 1
ATOM 722 C C . VAL A 1 90 ? 16.279 2.493 -24.749 1.00 81.44 90 VAL A C 1
ATOM 724 O O . VAL A 1 90 ? 15.344 2.977 -24.103 1.00 81.44 90 VAL A O 1
ATOM 727 N N . PRO A 1 91 ? 16.258 2.435 -26.091 1.00 82.44 91 PRO A N 1
ATOM 728 C CA . PRO A 1 91 ? 15.078 2.817 -26.851 1.00 82.44 91 PRO A CA 1
ATOM 729 C C . PRO A 1 91 ? 13.921 1.864 -26.535 1.00 82.44 91 PRO A C 1
ATOM 731 O O . PRO A 1 91 ? 14.121 0.664 -26.336 1.00 82.44 91 PRO A O 1
ATOM 734 N N . TYR A 1 92 ? 12.696 2.389 -26.503 1.00 85.12 92 TYR A N 1
ATOM 735 C CA . TYR A 1 92 ? 11.514 1.537 -26.395 1.00 85.12 92 TYR A CA 1
ATOM 736 C C . TYR A 1 92 ? 11.447 0.584 -27.596 1.00 85.12 92 TYR A C 1
ATOM 738 O O . TYR A 1 92 ? 11.771 0.998 -28.715 1.00 85.12 92 TYR A O 1
ATOM 746 N N . PRO A 1 93 ? 11.021 -0.677 -27.398 1.00 85.00 93 PRO A N 1
ATOM 747 C CA . PRO A 1 93 ? 10.781 -1.571 -28.518 1.00 85.00 93 PRO A CA 1
ATOM 748 C C . PRO A 1 93 ? 9.735 -0.942 -29.439 1.00 85.00 93 PRO A C 1
ATOM 750 O O . PRO A 1 93 ? 8.685 -0.477 -28.987 1.00 85.00 93 PRO A O 1
ATOM 753 N N . ARG A 1 94 ? 10.040 -0.913 -30.736 1.00 85.00 94 ARG A N 1
ATOM 754 C CA . ARG A 1 94 ? 9.114 -0.426 -31.754 1.00 85.00 94 ARG A CA 1
ATOM 755 C C . ARG A 1 94 ? 7.930 -1.394 -31.843 1.00 85.00 94 ARG A C 1
ATOM 757 O O . ARG A 1 94 ? 8.157 -2.597 -31.971 1.00 85.00 94 ARG A O 1
ATOM 764 N N . PRO A 1 95 ? 6.682 -0.917 -31.742 1.00 86.62 95 PRO A N 1
ATOM 765 C CA . PRO A 1 95 ? 5.539 -1.802 -31.870 1.00 86.62 95 PRO A CA 1
ATOM 766 C C . PRO A 1 95 ? 5.366 -2.248 -33.327 1.00 86.62 95 PRO A C 1
ATOM 768 O O . PRO A 1 95 ? 5.599 -1.465 -34.242 1.00 86.62 95 PRO A O 1
ATOM 771 N N . LEU A 1 96 ? 4.901 -3.484 -33.538 1.00 80.38 96 LEU A N 1
ATOM 772 C CA . LEU A 1 96 ? 4.771 -4.097 -34.872 1.00 80.38 96 LEU A CA 1
ATOM 773 C C . LEU A 1 96 ? 3.888 -3.291 -35.840 1.00 80.38 96 LEU A C 1
ATOM 775 O O . LEU A 1 96 ? 4.109 -3.304 -37.044 1.00 80.38 96 LEU A O 1
ATOM 779 N N . TRP A 1 97 ? 2.899 -2.563 -35.320 1.00 81.94 97 TRP A N 1
ATOM 780 C CA . TRP A 1 97 ? 2.015 -1.726 -36.134 1.00 81.94 97 TRP A CA 1
ATOM 781 C C . TRP A 1 97 ? 2.703 -0.468 -36.681 1.00 81.94 97 TRP A C 1
ATOM 783 O O . TRP A 1 97 ? 2.181 0.147 -37.605 1.00 81.94 97 TRP A O 1
ATOM 793 N N . TRP A 1 98 ? 3.848 -0.064 -36.121 1.00 83.06 98 TRP A N 1
ATOM 794 C CA . TRP A 1 98 ? 4.576 1.114 -36.590 1.00 83.06 98 TRP A CA 1
ATOM 795 C C . TRP A 1 98 ? 5.132 0.900 -37.997 1.00 83.06 98 TRP A C 1
ATOM 797 O O . TRP A 1 98 ? 5.074 1.805 -38.822 1.00 83.06 98 TRP A O 1
ATOM 807 N N . ASP A 1 99 ? 5.631 -0.301 -38.284 1.00 80.75 99 ASP A N 1
ATOM 808 C CA . ASP A 1 99 ? 6.202 -0.611 -39.594 1.00 80.75 99 ASP A CA 1
ATOM 809 C C . ASP A 1 99 ? 5.099 -0.725 -40.657 1.00 80.75 99 ASP A C 1
ATOM 811 O O . ASP A 1 99 ? 5.244 -0.168 -41.740 1.00 80.75 99 ASP A O 1
ATOM 815 N N . ALA A 1 100 ? 3.935 -1.277 -40.294 1.00 78.38 100 ALA A N 1
ATOM 816 C CA . ALA A 1 100 ? 2.747 -1.308 -41.153 1.00 78.38 100 ALA A CA 1
ATOM 817 C C . ALA A 1 100 ? 2.221 0.091 -41.536 1.00 78.38 100 ALA A C 1
ATOM 819 O O . ALA A 1 100 ? 1.613 0.257 -42.585 1.00 78.38 100 ALA A O 1
ATOM 820 N N . MET A 1 101 ? 2.453 1.110 -40.701 1.00 76.38 101 MET A N 1
ATOM 821 C CA . MET A 1 101 ? 2.102 2.506 -41.011 1.00 76.38 101 MET A CA 1
ATOM 822 C C . MET A 1 101 ? 3.134 3.198 -41.912 1.00 76.38 101 MET A C 1
ATOM 824 O O . MET A 1 101 ? 2.841 4.244 -42.488 1.00 76.38 101 MET A O 1
ATOM 828 N N . CYS A 1 102 ? 4.355 2.664 -41.989 1.00 74.94 102 CYS A N 1
ATOM 829 C CA . CYS A 1 102 ? 5.417 3.175 -42.854 1.00 74.94 102 CYS A CA 1
ATOM 830 C C . CYS A 1 102 ? 5.451 2.480 -44.218 1.00 74.94 102 CYS A C 1
ATOM 832 O O . CYS A 1 102 ? 6.138 2.965 -45.118 1.00 74.94 102 CYS A O 1
ATOM 834 N N . GLU A 1 103 ? 4.737 1.365 -44.378 1.00 76.50 103 GLU A N 1
ATOM 835 C CA . GLU A 1 103 ? 4.554 0.740 -45.679 1.00 76.50 103 GLU A CA 1
ATOM 836 C C . GLU A 1 103 ? 3.757 1.687 -46.591 1.00 76.50 103 GLU A C 1
ATOM 838 O O . GLU A 1 103 ? 2.721 2.223 -46.180 1.00 76.50 103 GLU A O 1
ATOM 843 N N . PRO A 1 104 ? 4.243 1.954 -47.818 1.00 77.25 104 PRO A N 1
ATOM 844 C CA . PRO A 1 104 ? 3.486 2.743 -48.771 1.00 77.25 104 PRO A CA 1
ATOM 845 C C . PRO A 1 104 ? 2.154 2.040 -49.020 1.00 77.25 104 PRO A C 1
ATOM 847 O O . PRO A 1 104 ? 2.120 0.838 -49.285 1.00 77.25 104 PRO A O 1
ATOM 850 N N . ILE A 1 105 ? 1.060 2.796 -48.916 1.00 73.44 105 ILE A N 1
ATOM 851 C CA . ILE A 1 105 ? -0.274 2.305 -49.263 1.00 73.44 105 ILE A CA 1
ATOM 852 C C . ILE A 1 105 ? -0.164 1.742 -50.686 1.00 73.44 105 ILE A C 1
ATOM 854 O O . ILE A 1 105 ? 0.273 2.490 -51.567 1.00 73.44 105 ILE A O 1
ATOM 858 N N . PRO A 1 106 ? -0.493 0.456 -50.922 1.00 73.44 106 PRO A N 1
ATOM 859 C CA . PRO A 1 106 ? -0.448 -0.095 -52.265 1.00 73.44 106 PRO A CA 1
ATOM 860 C C . PRO A 1 106 ? -1.321 0.779 -53.159 1.00 73.44 106 PRO A C 1
ATOM 862 O O . PRO A 1 106 ? -2.455 1.108 -52.798 1.00 73.44 106 PRO A O 1
ATOM 865 N N . GLU A 1 107 ? -0.753 1.212 -54.285 1.00 74.88 107 GLU A N 1
ATOM 866 C CA . GLU A 1 107 ? -1.476 2.004 -55.272 1.00 74.88 107 GLU A CA 1
ATOM 867 C C . GLU A 1 107 ? -2.788 1.283 -55.619 1.00 74.88 107 GLU A C 1
ATOM 869 O O . GLU A 1 107 ? -2.812 0.046 -55.654 1.00 74.88 107 GLU A O 1
ATOM 874 N N . PRO A 1 108 ? -3.901 2.015 -55.808 1.00 74.38 108 PRO A N 1
ATOM 875 C CA . PRO A 1 108 ? -5.164 1.385 -56.154 1.00 74.38 108 PRO A CA 1
ATOM 876 C C . PRO A 1 108 ? -4.954 0.533 -57.406 1.00 74.38 108 PRO A C 1
ATOM 878 O O . PRO A 1 108 ? -4.563 1.054 -58.449 1.00 74.38 108 PRO A O 1
ATOM 881 N N . VAL A 1 109 ? -5.190 -0.776 -57.282 1.00 70.62 109 VAL A N 1
ATOM 882 C CA . VAL A 1 109 ? -5.117 -1.704 -58.413 1.00 70.62 109 VAL A CA 1
ATOM 883 C C . VAL A 1 109 ? -6.091 -1.202 -59.471 1.00 70.62 109 VAL A C 1
ATOM 885 O O . VAL A 1 109 ? -7.274 -1.002 -59.174 1.00 70.62 109 VAL A O 1
ATOM 888 N N . ASN A 1 110 ? -5.584 -0.943 -60.677 1.00 75.69 110 ASN A N 1
ATOM 889 C CA . ASN A 1 110 ? -6.416 -0.480 -61.772 1.00 75.69 110 ASN A CA 1
ATOM 890 C C . ASN A 1 110 ? -7.426 -1.597 -62.094 1.00 75.69 110 ASN A C 1
ATOM 892 O O . ASN A 1 110 ? -7.003 -2.731 -62.327 1.00 75.69 110 ASN A O 1
ATOM 896 N N . PRO A 1 111 ? -8.746 -1.336 -62.080 1.00 67.69 111 PRO A N 1
ATOM 897 C CA . PRO A 1 111 ? -9.755 -2.368 -62.325 1.00 67.69 111 PRO A CA 1
ATOM 898 C C . PRO A 1 111 ? -9.593 -3.116 -63.661 1.00 67.69 111 PRO A C 1
ATOM 900 O O . PRO A 1 111 ? -10.102 -4.226 -63.788 1.00 67.69 111 PRO A O 1
ATOM 903 N N . ASP A 1 112 ? -8.842 -2.562 -64.613 1.00 67.56 112 ASP A N 1
ATOM 904 C CA . ASP A 1 112 ? -8.557 -3.185 -65.910 1.00 67.56 112 ASP A CA 1
ATOM 905 C C . ASP A 1 112 ? -7.541 -4.350 -65.834 1.00 67.56 112 ASP A C 1
ATOM 907 O O . ASP A 1 112 ? -7.463 -5.166 -66.753 1.00 67.56 112 ASP A O 1
ATOM 911 N N . ASP A 1 113 ? -6.780 -4.480 -64.739 1.00 63.50 113 ASP A N 1
ATOM 912 C CA . ASP A 1 113 ? -5.764 -5.536 -64.580 1.00 63.50 113 ASP A CA 1
ATOM 913 C C . ASP A 1 113 ? -6.365 -6.900 -64.174 1.00 63.50 113 ASP A C 1
ATOM 915 O O . ASP A 1 113 ? -5.688 -7.929 -64.242 1.00 63.50 113 ASP A O 1
ATOM 919 N N . TYR A 1 114 ? -7.646 -6.942 -63.783 1.00 60.91 114 TYR A N 1
ATOM 920 C CA . TYR A 1 114 ? -8.354 -8.182 -63.430 1.00 60.91 114 TYR A CA 1
ATOM 921 C C . TYR A 1 114 ? -8.865 -8.969 -64.649 1.00 60.91 114 TYR A C 1
ATOM 923 O O . TYR A 1 114 ? -9.257 -10.124 -64.495 1.00 60.91 114 TYR A O 1
ATOM 931 N N . GLU A 1 115 ? -8.859 -8.382 -65.852 1.00 59.88 115 GLU A N 1
ATOM 932 C CA . GLU A 1 115 ? -9.408 -9.011 -67.068 1.00 59.88 115 GLU A CA 1
ATOM 933 C C . GLU A 1 115 ? -8.384 -9.832 -67.879 1.00 59.88 115 GLU A C 1
ATOM 935 O O . GLU A 1 115 ? -8.723 -10.366 -68.935 1.00 59.88 115 GLU A O 1
ATOM 940 N N . GLN A 1 116 ? -7.137 -9.967 -67.410 1.00 60.56 116 GLN A N 1
ATOM 941 C CA . GLN A 1 116 ? -6.077 -10.710 -68.117 1.00 60.56 116 GLN A CA 1
ATOM 942 C C . GLN A 1 116 ? -5.666 -12.043 -67.457 1.00 60.56 116 GLN A C 1
ATOM 944 O O . GLN A 1 116 ? -4.593 -12.566 -67.771 1.00 60.56 116 GLN A O 1
ATOM 949 N N . GLN A 1 117 ? -6.495 -12.615 -66.573 1.00 48.41 117 GLN A N 1
ATOM 950 C CA . GLN A 1 117 ? -6.324 -13.990 -66.069 1.00 48.41 117 GLN A CA 1
ATOM 951 C C . GLN A 1 117 ? -7.353 -14.961 -66.644 1.00 48.41 117 GLN A C 1
ATOM 953 O O . GLN A 1 117 ? -8.555 -14.618 -66.659 1.00 48.41 117 GLN A O 1
#

Radius of gyration: 39.14 Å; chains: 1; bounding box: 82×52×109 Å

Secondary structure (DSSP, 8-state):
--GGG--GGG-GGGGGS-S--------PPPPS--STT-SSS---HHHHT--PPP---TT--HHHHHHHTTS-TTSS----TTTS-----PPPPPPHHHHHHHSPPPPPPPGGGGGG-

pLDDT: mean 72.67, std 10.13, range [48.41, 96.56]

Sequence (117 aa):
MSYLRRKPEDEVWYIHAPLKKGNRELVTAPPPSQIPYLNGVFDDEATINQPKPVYVRETDSDYIRRCKLGGSSNLLVHIDPATRKSKEPVPYPRPLWWDAMCEPIPEPVNPDDYEQQ

Organism: NCBI:txid392030

InterPro domains:
  IPR040247 Protein of unknown function DUF5524 [PF17662] (13-99)
  IPR040247 Protein of unknown function DUF5524 [PTHR31097] (6-105)